Protein AF-A0A6L9ZD36-F1 (afdb_monomer_lite)

Secondary structure (DSSP, 8-state):
----SS------TTTTSHHHHHTT-SHHHHHHHHHHHHHHHHHHTT-TT-------SSSS---

Foldseek 3Di:
DDDPPPDPPDPDVPQQDPVVLCVLPDDNSVVVLVVLVVVVVVVCVVPPPDDDDDPDTGPRDDD

pLDDT: mean 82.62, std 13.58, range [49.84, 97.56]

Structure (mmCIF, N/CA/C/O backbone):
data_AF-A0A6L9ZD36-F1
#
_entry.id   AF-A0A6L9ZD36-F1
#
loop_
_atom_site.group_PDB
_atom_site.id
_atom_site.type_symbol
_atom_site.label_atom_id
_atom_site.label_alt_id
_atom_site.label_comp_id
_atom_site.label_asym_id
_atom_site.label_entity_id
_atom_site.label_seq_id
_atom_site.pdbx_PDB_ins_code
_atom_site.Cartn_x
_atom_site.Cartn_y
_atom_site.Cartn_z
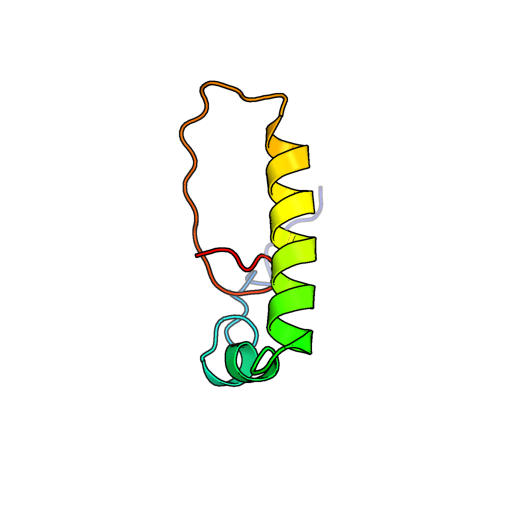_atom_site.occupancy
_atom_site.B_iso_or_equiv
_atom_site.auth_seq_id
_atom_site.auth_comp_id
_atom_site.auth_asym_id
_atom_site.auth_atom_id
_atom_site.pdbx_PDB_model_num
ATOM 1 N N . MET A 1 1 ? 20.570 -6.800 26.364 1.00 49.84 1 MET A N 1
ATOM 2 C CA . MET A 1 1 ? 20.301 -5.545 25.634 1.00 49.84 1 MET A CA 1
ATOM 3 C C . MET A 1 1 ? 21.432 -5.357 24.644 1.00 49.84 1 MET A C 1
ATOM 5 O O . MET A 1 1 ? 22.572 -5.281 25.081 1.00 49.84 1 MET A O 1
ATOM 9 N N . VAL A 1 2 ? 21.148 -5.408 23.344 1.00 54.31 2 VAL A N 1
ATOM 10 C CA . VAL A 1 2 ? 22.148 -5.113 22.308 1.00 54.31 2 VAL A CA 1
ATOM 11 C C . VAL A 1 2 ? 22.297 -3.592 22.245 1.00 54.31 2 VAL A C 1
ATOM 13 O O . VAL A 1 2 ? 21.297 -2.889 22.143 1.00 54.31 2 VAL A O 1
ATOM 16 N N . SER A 1 3 ? 23.527 -3.098 22.391 1.00 60.16 3 SER A N 1
ATOM 17 C CA . SER A 1 3 ? 23.867 -1.678 22.266 1.00 60.16 3 SER A CA 1
ATOM 18 C C . SER A 1 3 ? 23.938 -1.326 20.779 1.00 60.16 3 SER A C 1
ATOM 20 O O . SER A 1 3 ? 24.787 -1.856 20.069 1.00 60.16 3 SER A O 1
ATOM 22 N N . THR A 1 4 ? 23.042 -0.470 20.294 1.00 63.31 4 THR A N 1
ATOM 23 C CA . THR A 1 4 ? 22.905 -0.071 18.878 1.00 63.31 4 THR A CA 1
ATOM 24 C C . THR A 1 4 ? 23.910 1.015 18.457 1.00 63.31 4 THR A C 1
ATOM 26 O O . THR A 1 4 ? 23.596 1.864 17.632 1.00 63.31 4 THR A O 1
ATOM 29 N N . GLY A 1 5 ? 25.104 1.039 19.057 1.00 63.19 5 GLY A N 1
ATOM 30 C CA . GLY A 1 5 ? 26.039 2.168 18.953 1.00 63.19 5 GLY A CA 1
ATOM 31 C C . GLY A 1 5 ? 26.723 2.358 17.595 1.00 63.19 5 GLY A C 1
ATOM 32 O O . GLY A 1 5 ? 27.086 3.486 17.287 1.00 63.19 5 GLY A O 1
ATOM 33 N N . ASP A 1 6 ? 26.857 1.306 16.777 1.00 67.25 6 ASP A N 1
ATOM 34 C CA . ASP A 1 6 ? 27.757 1.332 15.606 1.00 67.25 6 ASP A CA 1
ATOM 35 C C . ASP A 1 6 ? 27.099 0.961 14.261 1.00 67.25 6 ASP A C 1
ATOM 37 O O . ASP A 1 6 ? 27.783 0.863 13.244 1.00 67.25 6 ASP A O 1
ATOM 41 N N . PHE A 1 7 ? 25.772 0.797 14.216 1.00 62.25 7 PHE A N 1
ATOM 42 C CA . PHE A 1 7 ? 25.026 0.640 12.961 1.00 62.25 7 PHE A CA 1
ATOM 43 C C . PHE A 1 7 ? 23.881 1.654 12.937 1.00 62.25 7 PHE A C 1
ATOM 45 O O . PHE A 1 7 ? 22.851 1.398 13.565 1.00 62.25 7 PHE A O 1
ATOM 52 N N . PRO A 1 8 ? 24.028 2.816 12.273 1.00 70.62 8 PRO A N 1
ATOM 53 C CA . PRO A 1 8 ? 22.885 3.689 12.069 1.00 70.62 8 PRO A CA 1
ATOM 54 C C . PRO A 1 8 ? 21.856 2.920 11.237 1.00 70.62 8 PRO A C 1
ATOM 56 O O . PRO A 1 8 ? 22.166 2.457 10.141 1.00 70.62 8 PRO A O 1
ATOM 59 N N . GLU A 1 9 ? 20.645 2.749 11.763 1.00 69.19 9 GLU A N 1
ATOM 60 C CA . GLU A 1 9 ? 19.514 2.250 10.984 1.00 69.19 9 GLU A CA 1
ATOM 61 C C . GLU A 1 9 ? 19.164 3.344 9.963 1.00 69.19 9 GLU A C 1
ATOM 63 O 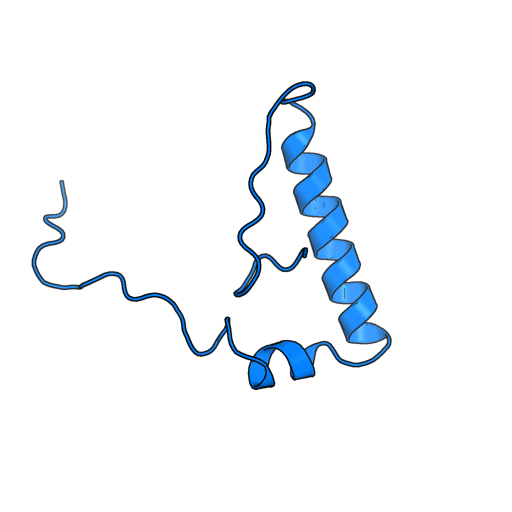O . GLU A 1 9 ? 18.493 4.330 10.267 1.00 69.19 9 GLU A O 1
ATOM 68 N N . THR A 1 10 ? 19.762 3.255 8.774 1.00 74.69 10 THR A N 1
ATOM 69 C CA . THR A 1 10 ? 19.545 4.209 7.685 1.00 74.69 10 THR A CA 1
ATOM 70 C C . THR A 1 10 ? 18.257 3.861 6.960 1.00 74.69 10 THR A C 1
ATOM 72 O O . THR A 1 10 ? 18.002 2.685 6.705 1.00 74.69 10 THR A O 1
ATOM 75 N N . ALA A 1 11 ? 17.473 4.873 6.583 1.00 75.38 11 ALA A N 1
ATOM 76 C CA . ALA A 1 11 ? 16.304 4.662 5.737 1.00 75.38 11 ALA A CA 1
ATOM 77 C C . ALA A 1 11 ? 16.692 3.900 4.459 1.00 75.38 11 ALA A C 1
ATOM 79 O O . ALA A 1 11 ? 17.725 4.187 3.847 1.00 75.38 11 ALA A O 1
ATOM 80 N N . ASP A 1 12 ? 15.861 2.938 4.060 1.00 80.75 12 ASP A N 1
ATOM 81 C CA . ASP A 1 12 ? 16.058 2.192 2.821 1.00 80.75 12 ASP A CA 1
ATOM 82 C C . ASP A 1 12 ? 15.624 3.055 1.630 1.00 80.75 12 ASP A C 1
ATOM 84 O O . ASP A 1 12 ? 14.444 3.157 1.284 1.00 80.75 12 ASP A O 1
ATOM 88 N N . ILE A 1 13 ? 16.611 3.727 1.039 1.00 81.94 13 ILE A N 1
ATOM 89 C CA . ILE A 1 13 ? 16.429 4.623 -0.105 1.00 81.94 13 ILE A CA 1
ATOM 90 C C . ILE A 1 13 ? 16.009 3.833 -1.345 1.00 81.94 13 ILE A C 1
ATOM 92 O O . ILE A 1 13 ? 15.150 4.290 -2.095 1.00 81.94 13 ILE A O 1
ATOM 96 N N . GLU A 1 14 ? 16.587 2.648 -1.550 1.00 83.94 14 GLU A N 1
ATOM 97 C CA . GLU A 1 14 ? 16.368 1.850 -2.755 1.00 83.94 14 GLU A CA 1
ATOM 98 C C . GLU A 1 14 ? 14.902 1.446 -2.864 1.00 83.94 14 GLU A C 1
ATOM 100 O O . GLU A 1 14 ? 14.267 1.688 -3.889 1.00 83.94 14 GLU A O 1
ATOM 105 N N . THR A 1 15 ? 14.323 0.905 -1.792 1.00 82.00 15 THR A N 1
ATOM 106 C CA . THR A 1 15 ? 12.924 0.444 -1.808 1.00 82.00 15 THR A CA 1
ATOM 107 C C . THR A 1 15 ? 11.912 1.586 -1.672 1.00 82.00 15 THR A C 1
ATOM 109 O O . THR A 1 15 ? 10.725 1.399 -1.940 1.00 82.00 15 THR A O 1
ATOM 112 N N . SER A 1 16 ? 12.387 2.789 -1.340 1.00 80.00 16 SER A N 1
ATOM 113 C CA . SER A 1 16 ? 11.608 4.034 -1.284 1.00 80.00 16 SER A CA 1
ATOM 114 C C . SER A 1 16 ? 11.824 4.931 -2.514 1.00 80.00 16 SER A C 1
ATOM 116 O O . SER A 1 16 ? 11.564 6.132 -2.456 1.00 80.00 16 SER A O 1
ATOM 118 N N . SER A 1 17 ? 12.311 4.370 -3.625 1.00 84.62 17 SER A N 1
ATOM 119 C CA . SER A 1 17 ? 12.583 5.096 -4.871 1.00 84.62 17 SER A CA 1
ATOM 120 C C . SER A 1 17 ? 11.489 4.911 -5.930 1.00 84.62 17 SER A C 1
ATOM 122 O O . SER A 1 17 ? 10.763 3.912 -5.947 1.00 84.62 17 SER A O 1
ATOM 124 N N . GLU A 1 18 ? 11.406 5.855 -6.874 1.00 86.50 18 GLU A N 1
ATOM 125 C CA . GLU A 1 18 ? 10.536 5.735 -8.056 1.00 86.50 18 GLU A CA 1
ATOM 126 C C . GLU A 1 18 ? 10.905 4.520 -8.922 1.00 86.50 18 GLU A C 1
ATOM 128 O O . GLU A 1 18 ? 10.024 3.828 -9.436 1.00 86.50 18 GLU A O 1
ATOM 133 N N . ASP A 1 19 ? 12.204 4.226 -9.050 1.00 89.38 19 ASP A N 1
ATOM 134 C CA . ASP A 1 19 ? 12.697 3.095 -9.841 1.00 89.38 19 ASP A CA 1
ATOM 135 C C . ASP A 1 19 ? 12.208 1.762 -9.261 1.00 89.38 19 ASP A C 1
ATOM 137 O O . ASP A 1 19 ? 11.724 0.893 -9.990 1.00 89.38 19 ASP A O 1
ATOM 141 N N . TYR A 1 20 ? 12.218 1.626 -7.932 1.00 88.25 20 TYR A N 1
ATOM 142 C CA . TYR A 1 20 ? 11.662 0.451 -7.270 1.00 88.25 20 TYR A CA 1
ATOM 143 C C . TYR A 1 20 ? 10.144 0.355 -7.431 1.00 88.25 20 TYR A C 1
ATOM 145 O O . TYR A 1 20 ? 9.631 -0.721 -7.744 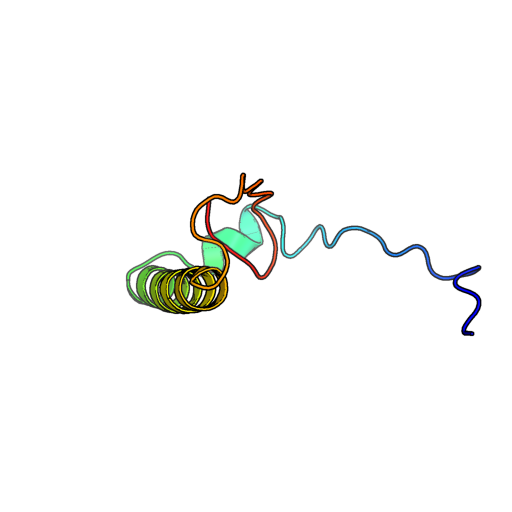1.00 88.25 20 TYR A O 1
ATOM 153 N N . ALA A 1 21 ? 9.425 1.473 -7.292 1.00 87.75 21 ALA A N 1
ATOM 154 C CA . ALA A 1 21 ? 7.976 1.509 -7.487 1.00 87.75 21 ALA A CA 1
ATOM 155 C C . ALA A 1 21 ? 7.568 1.065 -8.905 1.00 87.75 21 ALA A C 1
ATOM 157 O O . ALA A 1 21 ? 6.568 0.363 -9.072 1.00 87.75 21 ALA A O 1
ATOM 158 N N . SER A 1 22 ? 8.378 1.386 -9.921 1.00 90.12 22 SER A N 1
ATOM 159 C CA . SER A 1 22 ? 8.123 0.994 -11.314 1.00 90.12 22 SER A CA 1
ATOM 160 C C . SER A 1 22 ? 8.050 -0.526 -11.533 1.00 90.12 22 SER A C 1
ATOM 162 O O . SER A 1 22 ? 7.403 -0.986 -12.475 1.00 90.12 22 SER A O 1
ATOM 164 N N . ARG A 1 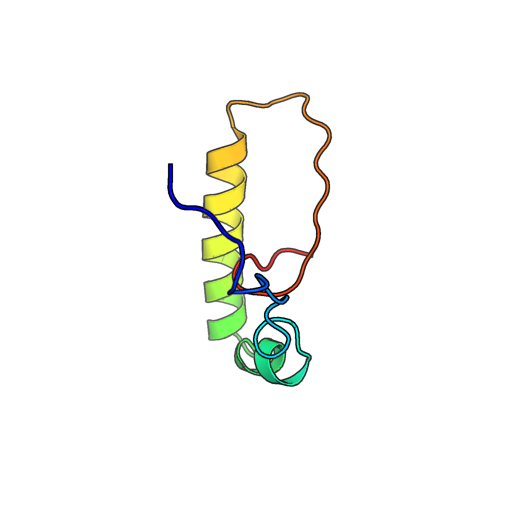23 ? 8.631 -1.331 -10.630 1.00 90.56 23 ARG A N 1
ATOM 165 C CA . ARG A 1 23 ? 8.579 -2.803 -10.686 1.00 90.56 23 ARG A CA 1
ATOM 166 C C . ARG A 1 23 ? 7.170 -3.363 -10.487 1.00 90.56 23 ARG A C 1
ATOM 168 O O . ARG A 1 23 ? 6.913 -4.497 -10.880 1.00 90.56 23 ARG A O 1
ATOM 175 N N . PHE A 1 24 ? 6.264 -2.574 -9.910 1.00 90.62 24 PHE A N 1
ATOM 176 C CA . PHE A 1 24 ? 4.850 -2.911 -9.743 1.00 90.62 24 PHE A CA 1
ATOM 177 C C . PHE A 1 24 ? 3.971 -2.349 -10.874 1.00 90.62 24 PHE A C 1
ATOM 179 O O . PHE A 1 24 ? 2.746 -2.321 -10.757 1.00 90.62 24 PHE A O 1
ATOM 186 N N . ALA A 1 25 ? 4.559 -1.909 -11.990 1.00 91.62 25 ALA A N 1
ATOM 187 C CA . ALA A 1 25 ? 3.785 -1.490 -13.149 1.00 91.62 25 ALA A CA 1
ATOM 188 C C . ALA A 1 25 ? 3.031 -2.673 -13.789 1.00 91.62 25 ALA A C 1
ATOM 190 O O . ALA A 1 25 ? 3.558 -3.776 -13.948 1.00 91.62 25 ALA A O 1
ATOM 191 N N . GLY A 1 26 ? 1.792 -2.415 -14.212 1.00 96.00 26 GLY A N 1
ATOM 192 C CA . GLY A 1 26 ? 0.937 -3.391 -14.890 1.00 96.00 26 GLY A CA 1
ATOM 193 C C . GLY A 1 26 ? 0.046 -4.211 -13.953 1.00 96.00 26 GLY A C 1
ATOM 194 O O . GLY A 1 26 ? 0.029 -4.032 -12.737 1.00 96.00 26 GLY A O 1
ATOM 195 N N . GLU A 1 27 ? -0.734 -5.117 -14.542 1.00 97.56 27 GLU A N 1
ATOM 196 C CA . GLU A 1 27 ? -1.827 -5.820 -13.851 1.00 97.56 27 GLU A CA 1
ATOM 197 C C . GLU A 1 27 ? -1.347 -6.718 -12.704 1.00 97.56 27 GLU A C 1
ATOM 199 O O . GLU A 1 27 ? -1.983 -6.780 -11.654 1.00 97.56 27 GLU A O 1
ATOM 204 N N . ILE A 1 28 ? -0.198 -7.381 -12.871 1.00 96.00 28 ILE A N 1
ATOM 205 C CA . ILE A 1 28 ? 0.383 -8.223 -11.817 1.00 96.00 28 ILE A CA 1
ATOM 206 C C . ILE A 1 28 ? 0.837 -7.378 -10.631 1.00 96.00 28 ILE A C 1
ATOM 208 O O . ILE A 1 28 ? 0.574 -7.741 -9.486 1.00 96.00 28 ILE A O 1
ATOM 212 N N . GLY A 1 29 ? 1.494 -6.248 -10.890 1.00 93.00 29 GLY A N 1
ATOM 213 C CA . GLY A 1 29 ? 1.913 -5.347 -9.826 1.00 93.00 29 GLY A CA 1
ATOM 214 C C . GLY A 1 29 ? 0.719 -4.756 -9.080 1.00 93.00 29 GLY A C 1
ATOM 215 O O . GLY A 1 29 ? 0.700 -4.786 -7.853 1.00 93.00 29 G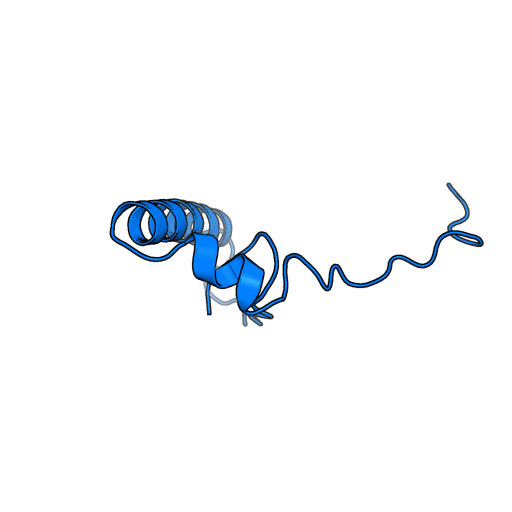LY A O 1
ATOM 216 N N . ALA A 1 30 ? -0.338 -4.361 -9.796 1.00 93.00 30 ALA A N 1
ATOM 217 C CA . ALA A 1 30 ? -1.596 -3.933 -9.183 1.00 93.00 30 ALA A CA 1
ATOM 218 C C . ALA A 1 30 ? -2.220 -5.024 -8.291 1.00 93.00 30 ALA A C 1
ATOM 220 O O . ALA A 1 30 ? -2.674 -4.736 -7.183 1.00 93.00 30 ALA A O 1
ATOM 221 N N . TRP A 1 31 ? -2.203 -6.286 -8.731 1.00 95.25 31 TRP A N 1
ATOM 222 C CA . TRP A 1 31 ? -2.669 -7.408 -7.913 1.00 95.25 31 TRP A CA 1
ATOM 223 C C . TRP A 1 31 ? -1.813 -7.607 -6.652 1.00 95.25 31 TRP A C 1
ATOM 225 O O . TRP A 1 31 ? -2.359 -7.770 -5.562 1.00 95.25 31 TRP A O 1
ATOM 235 N N . LEU A 1 32 ? -0.483 -7.544 -6.773 1.00 92.44 32 LEU A N 1
ATOM 236 C CA . LEU A 1 32 ? 0.432 -7.667 -5.633 1.00 92.44 32 LEU A CA 1
ATOM 237 C C . LEU A 1 32 ? 0.206 -6.566 -4.592 1.00 92.44 32 LEU A C 1
ATOM 239 O O . LEU A 1 32 ? 0.239 -6.843 -3.393 1.00 92.44 32 LEU A O 1
ATOM 243 N N . LEU A 1 33 ? -0.033 -5.331 -5.036 1.00 90.94 33 LEU A N 1
ATOM 244 C CA . LEU A 1 33 ? -0.366 -4.214 -4.152 1.00 90.94 33 LEU A CA 1
ATOM 245 C C . LEU A 1 33 ? -1.714 -4.433 -3.464 1.00 90.94 33 LEU A C 1
ATOM 247 O O . LEU A 1 33 ? -1.827 -4.242 -2.256 1.00 90.94 33 LEU A O 1
ATOM 251 N N . LYS A 1 34 ? -2.715 -4.936 -4.194 1.00 93.31 34 LYS A N 1
ATOM 252 C CA . LYS A 1 34 ? -4.032 -5.219 -3.618 1.00 93.31 34 LYS A CA 1
ATOM 253 C C . LYS A 1 34 ? -3.982 -6.275 -2.509 1.00 93.31 34 LYS A C 1
ATOM 255 O O . LYS A 1 34 ? -4.620 -6.125 -1.471 1.00 93.31 34 LYS A O 1
ATOM 260 N N . VAL A 1 35 ? -3.191 -7.330 -2.697 1.00 94.31 35 VAL A N 1
ATOM 261 C CA . VAL A 1 35 ? -2.999 -8.362 -1.665 1.00 94.31 35 VAL A CA 1
ATOM 262 C C . VAL A 1 35 ? -2.371 -7.773 -0.396 1.00 94.31 35 VAL A C 1
ATOM 264 O O . VAL A 1 35 ? -2.770 -8.139 0.712 1.00 94.31 35 VAL A O 1
ATOM 267 N N . GLN A 1 36 ? -1.411 -6.856 -0.545 1.00 91.19 36 GLN A N 1
ATOM 268 C CA . GLN A 1 36 ? -0.783 -6.164 0.584 1.00 91.19 36 GLN A CA 1
ATOM 269 C C . GLN A 1 36 ? -1.776 -5.245 1.304 1.00 91.19 36 GLN A C 1
ATOM 271 O O . GLN A 1 36 ? -1.862 -5.294 2.531 1.00 91.19 36 GLN A O 1
ATOM 276 N N . GLU A 1 37 ? -2.573 -4.476 0.557 1.00 91.31 37 GLU A N 1
ATOM 277 C CA . GLU A 1 37 ? -3.641 -3.628 1.098 1.00 91.31 37 GLU A CA 1
ATOM 278 C C . GLU A 1 37 ? -4.599 -4.427 1.987 1.00 91.31 37 GLU A C 1
ATOM 280 O O . GLU A 1 37 ? -4.832 -4.080 3.147 1.00 91.31 37 GLU A O 1
ATOM 285 N N . ASP A 1 38 ? -5.131 -5.527 1.453 1.00 94.62 38 ASP A N 1
ATOM 286 C CA . ASP A 1 38 ? -6.139 -6.331 2.139 1.00 94.62 38 ASP A CA 1
ATOM 287 C C . ASP A 1 38 ? -5.574 -6.959 3.425 1.00 94.62 38 ASP A C 1
ATOM 289 O O . ASP A 1 38 ? -6.261 -7.032 4.452 1.00 94.62 38 ASP A O 1
ATOM 293 N N . ALA A 1 39 ? -4.306 -7.382 3.397 1.00 93.62 39 ALA A N 1
ATOM 294 C CA . ALA A 1 39 ? -3.612 -7.879 4.578 1.00 93.62 39 ALA A CA 1
ATOM 295 C C . ALA A 1 39 ? -3.444 -6.779 5.640 1.00 93.62 39 ALA A C 1
ATOM 297 O O . ALA A 1 39 ? -3.777 -7.007 6.807 1.00 93.62 39 ALA A O 1
ATOM 298 N N . THR A 1 40 ? -3.002 -5.585 5.238 1.00 91.06 40 THR A N 1
ATOM 299 C CA . THR A 1 40 ? -2.832 -4.428 6.128 1.00 91.06 40 THR A CA 1
ATOM 300 C C . THR A 1 40 ? -4.154 -4.033 6.785 1.00 91.06 40 THR A C 1
ATOM 302 O O . THR A 1 40 ? -4.237 -3.945 8.012 1.00 91.06 40 THR A O 1
ATOM 305 N N . LEU A 1 41 ? -5.232 -3.888 6.009 1.00 91.38 41 LEU A N 1
ATOM 306 C CA . LEU A 1 41 ? -6.555 -3.534 6.538 1.00 91.38 41 LEU A CA 1
ATOM 307 C C . LEU A 1 41 ? -7.097 -4.589 7.509 1.00 91.38 41 LEU A C 1
ATOM 309 O O . LEU A 1 41 ? -7.689 -4.248 8.536 1.00 91.38 41 LEU A O 1
ATOM 313 N N . LYS A 1 42 ? -6.849 -5.876 7.242 1.00 95.81 42 LYS A N 1
ATOM 314 C CA . LYS A 1 42 ? -7.214 -6.955 8.168 1.00 95.81 42 LYS A CA 1
ATOM 315 C C . LYS A 1 42 ? -6.503 -6.819 9.517 1.00 95.81 42 LYS A C 1
ATOM 317 O O . LYS A 1 42 ? -7.124 -7.057 10.557 1.00 95.81 42 LYS A O 1
ATOM 322 N N . MET A 1 43 ? -5.232 -6.419 9.521 1.00 93.19 43 MET A N 1
ATOM 323 C CA . MET A 1 43 ? -4.463 -6.200 10.752 1.00 93.19 43 MET A CA 1
ATOM 324 C C . MET A 1 43 ? -4.982 -5.012 11.572 1.00 93.19 43 MET A C 1
ATOM 326 O O . MET A 1 43 ? -4.837 -5.009 12.793 1.00 93.19 43 MET A O 1
ATOM 330 N N . LEU A 1 44 ? -5.640 -4.043 10.932 1.00 93.38 44 LEU A N 1
ATOM 331 C CA . LEU A 1 44 ? -6.200 -2.858 11.588 1.00 93.38 44 LEU A CA 1
ATOM 332 C C . LEU A 1 44 ? -7.570 -3.094 12.243 1.00 93.38 44 LEU A C 1
ATOM 334 O O . LEU A 1 44 ? -8.029 -2.255 13.018 1.00 93.38 44 LEU A O 1
ATOM 338 N N . THR A 1 45 ? -8.214 -4.241 11.997 1.00 96.19 45 THR A N 1
ATOM 339 C CA . THR A 1 45 ? -9.546 -4.571 12.546 1.00 96.19 45 THR A CA 1
ATOM 340 C C . THR A 1 45 ? -9.704 -4.399 14.068 1.00 96.19 45 THR A C 1
ATOM 342 O O . THR A 1 45 ? -10.788 -3.985 14.485 1.00 96.19 45 THR A O 1
ATOM 345 N N . PRO A 1 46 ? -8.684 -4.620 14.928 1.00 97.56 46 PRO A N 1
ATOM 346 C CA . PRO A 1 46 ? -8.813 -4.391 16.370 1.00 97.56 46 PRO A CA 1
ATOM 347 C C . PRO A 1 46 ? -8.870 -2.908 16.783 1.00 97.56 46 PRO A C 1
ATOM 349 O O . PRO A 1 46 ? -9.132 -2.621 17.952 1.00 97.56 46 PRO A O 1
ATOM 352 N N . TYR A 1 47 ? -8.633 -1.963 15.862 1.00 96.25 47 TYR A N 1
ATOM 353 C CA . TYR A 1 47 ? -8.446 -0.534 16.149 1.00 96.25 47 TYR A CA 1
ATOM 354 C C . TYR A 1 47 ? -9.478 0.379 15.445 1.00 96.25 47 TYR A C 1
ATOM 356 O O . TYR A 1 47 ? -9.105 1.297 14.715 1.00 96.25 47 TYR A O 1
ATOM 364 N N . PRO A 1 48 ? -10.792 0.221 15.690 1.00 93.19 48 PRO A N 1
ATOM 365 C CA . PRO A 1 48 ? -11.862 0.857 14.902 1.00 93.19 48 PRO A CA 1
ATOM 366 C C . PRO A 1 48 ? -11.968 2.392 15.014 1.00 93.19 48 PRO A C 1
ATOM 368 O O . PRO A 1 48 ? -12.830 2.993 14.378 1.00 93.19 48 PRO A O 1
ATOM 371 N N . LYS A 1 49 ? -11.156 3.038 15.858 1.00 95.31 49 LYS A N 1
ATOM 372 C CA . LYS A 1 49 ? -11.140 4.499 16.067 1.00 95.31 49 LYS A CA 1
ATOM 373 C C . LYS A 1 49 ? -9.722 5.075 16.087 1.00 95.31 49 LYS A C 1
ATOM 375 O O . LYS A 1 49 ? -9.510 6.151 16.641 1.00 95.31 49 LYS A O 1
ATOM 380 N N . ALA A 1 50 ? -8.744 4.333 15.573 1.00 95.50 50 ALA A N 1
ATOM 381 C CA . ALA A 1 50 ? -7.380 4.829 15.509 1.00 95.50 50 ALA A CA 1
ATOM 382 C C . ALA A 1 50 ? -7.261 5.965 14.488 1.00 95.50 50 ALA A C 1
ATOM 384 O O . ALA A 1 50 ? -7.888 5.940 13.431 1.00 95.50 50 ALA A O 1
ATOM 385 N N . THR A 1 51 ? -6.407 6.932 14.803 1.00 94.19 51 THR A N 1
ATOM 386 C CA . THR A 1 51 ? -5.849 7.840 13.804 1.00 94.19 51 THR A CA 1
ATOM 387 C C . THR A 1 51 ? -4.630 7.153 13.209 1.00 94.19 51 THR A C 1
ATOM 389 O O . THR A 1 51 ? -3.722 6.776 13.950 1.00 9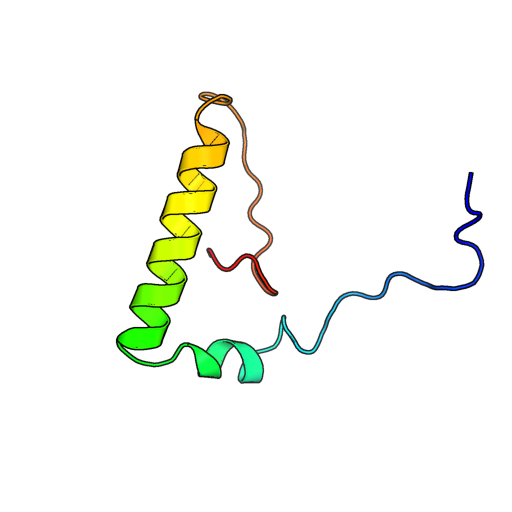4.19 51 THR A O 1
ATOM 392 N N . ILE A 1 52 ? -4.622 6.966 11.892 1.00 89.06 52 ILE A N 1
ATOM 393 C CA . ILE A 1 52 ? -3.545 6.280 11.176 1.00 89.06 52 ILE A CA 1
ATOM 394 C C . ILE A 1 52 ? -2.725 7.322 10.422 1.00 89.06 52 ILE A C 1
ATOM 396 O O . ILE A 1 52 ? -3.285 8.192 9.758 1.00 89.06 52 ILE A O 1
ATOM 400 N N . LEU A 1 53 ? -1.405 7.231 10.556 1.00 87.69 53 LEU A N 1
ATOM 401 C CA . LEU A 1 53 ? -0.449 7.945 9.724 1.00 87.69 53 LEU A CA 1
ATOM 402 C C . LEU A 1 53 ? 0.132 6.933 8.740 1.00 87.69 53 LEU A C 1
ATOM 404 O O . LEU A 1 53 ? 0.818 6.006 9.167 1.00 87.69 53 LEU A O 1
ATOM 408 N N . ASP A 1 54 ? -0.161 7.117 7.457 1.00 84.62 54 ASP A N 1
ATOM 409 C CA . ASP A 1 54 ? 0.517 6.399 6.383 1.00 84.62 54 ASP A CA 1
ATOM 410 C C . ASP A 1 54 ? 1.769 7.188 5.982 1.00 84.62 54 ASP A C 1
ATOM 412 O O . ASP A 1 54 ? 1.709 8.395 5.732 1.00 84.62 54 ASP A O 1
ATOM 416 N N . VAL A 1 55 ? 2.917 6.519 5.999 1.00 76.19 55 VAL A N 1
ATOM 417 C CA . VAL A 1 55 ? 4.212 7.075 5.598 1.00 76.19 55 VAL A CA 1
ATOM 418 C C . VAL A 1 55 ? 4.705 6.167 4.482 1.00 76.19 55 VAL A C 1
ATOM 420 O O . VAL A 1 55 ? 5.539 5.296 4.711 1.00 76.19 55 VAL A O 1
ATOM 423 N N . GLY A 1 56 ? 4.078 6.305 3.312 1.00 69.94 56 GLY A N 1
ATOM 424 C CA . GLY A 1 56 ? 4.305 5.433 2.164 1.00 69.94 56 GLY A CA 1
ATOM 425 C C . GLY A 1 56 ? 5.772 5.343 1.717 1.00 69.94 56 GLY A C 1
ATOM 426 O O . GLY A 1 56 ? 6.637 6.113 2.138 1.00 69.94 56 GLY A O 1
ATOM 427 N N . GLY A 1 57 ? 6.037 4.404 0.807 1.00 70.75 57 GLY A N 1
ATOM 428 C CA . GLY A 1 57 ? 7.389 4.024 0.375 1.00 70.75 57 GLY A CA 1
ATOM 429 C C . GLY A 1 57 ? 7.899 2.761 1.082 1.00 70.75 57 GLY A C 1
ATOM 430 O O . GLY A 1 57 ? 7.419 2.390 2.151 1.00 70.75 57 GLY A O 1
ATOM 431 N N . GLY A 1 58 ? 8.840 2.043 0.462 1.00 70.25 58 GLY A N 1
ATOM 432 C CA . GLY A 1 58 ? 9.372 0.788 1.001 1.00 70.25 58 GLY A CA 1
ATOM 433 C C . GLY A 1 58 ? 8.415 -0.408 0.881 1.00 70.25 58 GLY A C 1
ATOM 434 O O . GLY A 1 58 ? 7.513 -0.443 0.047 1.00 70.25 58 GLY A O 1
ATOM 435 N N . HIS A 1 59 ? 8.609 -1.432 1.718 1.00 59.25 59 HIS A N 1
ATOM 436 C CA . HIS A 1 59 ? 7.880 -2.713 1.664 1.00 59.25 59 HIS A CA 1
ATOM 437 C C . HIS A 1 59 ? 6.564 -2.722 2.468 1.00 59.25 59 HIS A C 1
ATOM 439 O O . HIS A 1 59 ? 6.282 -3.650 3.227 1.00 59.25 59 HIS A O 1
ATOM 445 N N . GLY A 1 60 ? 5.768 -1.668 2.295 1.00 58.31 60 GLY A N 1
ATOM 446 C CA . GLY A 1 60 ? 4.444 -1.487 2.893 1.00 58.31 60 GLY A CA 1
ATOM 447 C C . GLY A 1 60 ? 3.571 -0.559 2.053 1.00 58.31 60 GLY A C 1
ATOM 448 O O . GLY A 1 60 ? 2.906 0.310 2.601 1.00 58.31 60 GLY A O 1
ATOM 449 N N . GLN A 1 61 ? 3.612 -0.714 0.726 1.00 61.03 61 GLN A N 1
ATOM 450 C CA . GLN A 1 61 ? 2.883 0.143 -0.210 1.00 61.03 61 GLN A CA 1
ATOM 451 C C . GLN A 1 61 ? 1.359 0.020 -0.051 1.00 61.03 61 GLN A C 1
ATOM 453 O O . GLN A 1 61 ? 0.711 -0.848 -0.635 1.00 61.03 61 GLN A O 1
ATOM 458 N N . LEU A 1 62 ? 0.819 0.962 0.715 1.00 58.22 62 LEU A N 1
ATOM 459 C CA . LEU A 1 62 ? -0.321 1.808 0.377 1.00 58.22 62 LEU A CA 1
ATOM 460 C C . LEU A 1 62 ? 0.188 3.258 0.240 1.00 58.22 62 LEU A C 1
ATOM 462 O O . LEU A 1 62 ? 1.391 3.505 0.373 1.00 58.22 62 LEU A O 1
ATOM 466 N N . THR A 1 63 ? -0.703 4.172 -0.135 1.00 55.69 63 THR A N 1
ATOM 467 C CA . THR A 1 63 ? -0.420 5.590 -0.424 1.00 55.69 63 THR A CA 1
ATOM 468 C C . THR A 1 63 ? -1.267 6.512 0.425 1.00 55.69 63 THR A C 1
ATOM 470 O O . THR A 1 63 ? -2.507 6.312 0.392 1.00 55.69 63 THR A O 1
#

Sequence (63 aa):
MVSTGDFPETADIETSSEDYASRFAGEIGAWLLKVQEDATLKMLTPYPKATILDVGGGHGQLT

Radius of gyration: 15.36 Å; chains: 1; bounding box: 40×16×40 Å